Protein AF-M0LY33-F1 (afdb_monomer)

Nearest PDB structures (foldseek):
  4o9t-assembly3_F  TM=2.681E-01  e=1.768E+00  Thermus thermophilus HB27
  4o9u-assembly1_B  TM=2.940E-01  e=3.764E+00  Thermus thermophilus HB27

pLDDT: mean 84.05, std 15.35, range [37.16, 98.31]

Structure (mmCIF, N/CA/C/O backbone):
data_AF-M0LY33-F1
#
_entry.id   AF-M0LY33-F1
#
loop_
_atom_site.group_PDB
_atom_site.id
_atom_site.type_symbol
_atom_site.label_atom_id
_atom_site.label_alt_id
_atom_site.label_comp_id
_atom_site.label_asym_id
_atom_site.label_entity_id
_atom_site.label_seq_id
_atom_site.pdbx_PDB_ins_code
_atom_site.Cartn_x
_atom_site.Cartn_y
_atom_site.Cartn_z
_atom_site.occupancy
_atom_site.B_iso_or_equiv
_atom_site.auth_seq_id
_atom_site.auth_comp_id
_atom_site.auth_asym_id
_atom_site.auth_atom_id
_atom_site.pdbx_PDB_model_num
ATOM 1 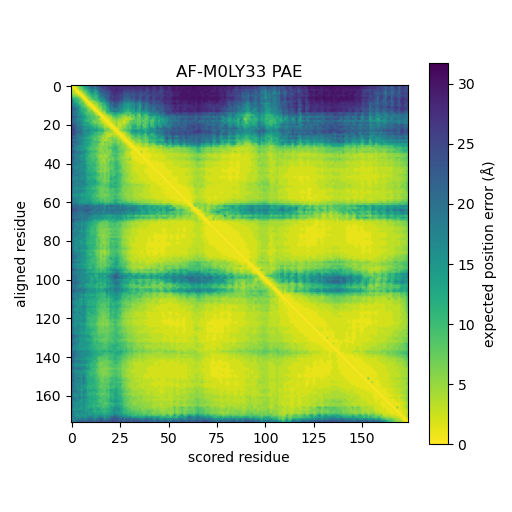N N . MET A 1 1 ? -4.724 2.287 -32.720 1.00 37.16 1 MET A N 1
ATOM 2 C CA . MET A 1 1 ? -3.989 1.208 -32.032 1.00 37.16 1 MET A CA 1
ATOM 3 C C . MET A 1 1 ? -2.759 1.848 -31.419 1.00 37.16 1 MET A C 1
ATOM 5 O O . MET A 1 1 ? -1.779 2.050 -32.121 1.00 37.16 1 MET A O 1
ATOM 9 N N . SER A 1 2 ? -2.873 2.312 -30.175 1.00 41.34 2 SER A N 1
ATOM 10 C CA . SER A 1 2 ? -1.739 2.825 -29.408 1.00 41.34 2 SER A CA 1
ATOM 11 C C . SER A 1 2 ? -0.787 1.666 -29.136 1.00 41.34 2 SER A C 1
ATOM 13 O O . SER A 1 2 ? -1.224 0.572 -28.775 1.00 41.34 2 SER A O 1
ATOM 15 N N . SER A 1 3 ? 0.505 1.877 -29.372 1.00 38.78 3 SER A N 1
ATOM 16 C CA . SER A 1 3 ? 1.531 0.916 -28.982 1.00 38.78 3 SER A CA 1
ATOM 17 C C . SER A 1 3 ? 1.376 0.612 -27.489 1.00 38.78 3 SER A C 1
ATOM 19 O O . SER A 1 3 ? 1.215 1.562 -26.716 1.00 38.78 3 SER A O 1
ATOM 21 N N . PRO A 1 4 ? 1.408 -0.663 -27.063 1.00 40.94 4 PRO A N 1
ATOM 22 C CA . PRO A 1 4 ? 1.435 -0.974 -25.643 1.00 40.94 4 PRO A CA 1
ATOM 23 C C . PRO A 1 4 ? 2.631 -0.250 -25.002 1.00 40.94 4 PRO A C 1
ATOM 25 O O . PRO A 1 4 ? 3.665 -0.090 -25.670 1.00 40.94 4 PRO A O 1
ATOM 28 N N . PRO A 1 5 ? 2.518 0.216 -23.741 1.00 42.75 5 PRO A N 1
ATOM 29 C CA . PRO A 1 5 ? 3.681 0.699 -23.006 1.00 42.75 5 PRO A CA 1
ATOM 30 C C . PRO A 1 5 ? 4.759 -0.371 -23.140 1.00 42.75 5 PRO A C 1
ATOM 32 O O . PRO A 1 5 ? 4.443 -1.550 -22.993 1.00 42.75 5 PRO A O 1
ATOM 35 N N . LYS A 1 6 ? 5.976 0.027 -23.537 1.00 42.31 6 LYS A N 1
ATOM 36 C CA . LYS A 1 6 ? 7.091 -0.883 -23.832 1.00 42.31 6 LYS A CA 1
ATOM 37 C C . LYS A 1 6 ? 7.279 -1.846 -22.657 1.00 42.31 6 LYS A C 1
ATOM 39 O O . LYS A 1 6 ? 7.987 -1.529 -21.706 1.00 42.31 6 LYS A O 1
ATOM 44 N N . ALA A 1 7 ? 6.631 -3.004 -22.730 1.00 46.81 7 ALA A N 1
ATOM 45 C CA . ALA A 1 7 ? 6.958 -4.152 -21.922 1.00 46.81 7 ALA A CA 1
ATOM 46 C C . ALA A 1 7 ? 8.382 -4.492 -22.337 1.00 46.81 7 ALA A C 1
ATOM 48 O O . ALA A 1 7 ? 8.670 -4.721 -23.513 1.00 46.81 7 ALA A O 1
ATOM 49 N N . VAL A 1 8 ? 9.292 -4.339 -21.388 1.00 48.47 8 VAL A N 1
ATOM 50 C CA . VAL A 1 8 ? 10.717 -4.523 -21.598 1.00 48.47 8 VAL A CA 1
ATOM 51 C C . VAL A 1 8 ? 10.960 -6.026 -21.726 1.00 48.47 8 VAL A C 1
ATOM 53 O O . VAL A 1 8 ? 11.342 -6.678 -20.760 1.00 48.47 8 VAL A O 1
ATOM 56 N N . ASP A 1 9 ? 10.716 -6.568 -22.922 1.00 41.78 9 ASP A N 1
ATOM 57 C CA . ASP A 1 9 ? 11.234 -7.857 -23.401 1.00 41.78 9 ASP A CA 1
ATOM 58 C C . ASP A 1 9 ? 12.745 -7.728 -23.685 1.00 41.78 9 ASP A C 1
ATOM 60 O O . ASP A 1 9 ? 13.240 -8.054 -24.764 1.00 41.78 9 ASP A O 1
ATOM 64 N N . ASP A 1 10 ? 13.492 -7.185 -22.724 1.00 44.88 10 ASP A N 1
ATOM 65 C CA . ASP A 1 10 ? 14.945 -7.149 -22.772 1.00 44.88 10 ASP A CA 1
ATOM 66 C C . ASP A 1 10 ? 15.468 -8.400 -22.048 1.00 44.88 10 ASP A C 1
ATOM 68 O O . ASP A 1 10 ? 15.111 -8.634 -20.892 1.00 44.88 10 ASP A O 1
ATOM 72 N N . PRO A 1 11 ? 16.303 -9.253 -22.661 1.00 45.47 11 PRO A N 1
ATOM 73 C CA . PRO A 1 11 ? 16.972 -10.325 -21.925 1.00 45.47 11 PRO A CA 1
ATOM 74 C C . PRO A 1 11 ? 17.733 -9.817 -20.681 1.00 45.47 11 PRO A C 1
ATOM 76 O O . PRO A 1 11 ? 17.927 -10.593 -19.744 1.00 45.47 11 PRO A O 1
ATOM 79 N N . GLU A 1 12 ? 18.100 -8.529 -20.617 1.00 46.62 12 GLU A N 1
ATOM 80 C CA . GLU A 1 12 ? 18.680 -7.904 -19.422 1.00 46.62 12 GLU A CA 1
ATOM 81 C C . GLU A 1 12 ? 17.694 -7.744 -18.249 1.00 46.62 12 GLU A C 1
ATOM 83 O O . GLU A 1 12 ? 18.112 -7.887 -17.099 1.00 46.62 12 GLU A O 1
ATOM 88 N N . THR A 1 13 ? 16.388 -7.535 -18.474 1.00 47.09 13 THR A N 1
ATOM 89 C CA . THR A 1 13 ? 15.393 -7.484 -17.375 1.00 47.09 13 THR A CA 1
ATOM 90 C C . THR A 1 13 ? 15.080 -8.862 -16.798 1.00 47.09 13 THR A C 1
ATOM 92 O O . THR A 1 13 ? 14.610 -8.961 -15.664 1.00 47.09 13 THR A O 1
ATOM 95 N N . ARG A 1 14 ? 15.396 -9.933 -17.538 1.00 53.84 14 ARG A N 1
ATOM 96 C CA . ARG A 1 14 ? 15.254 -11.333 -17.105 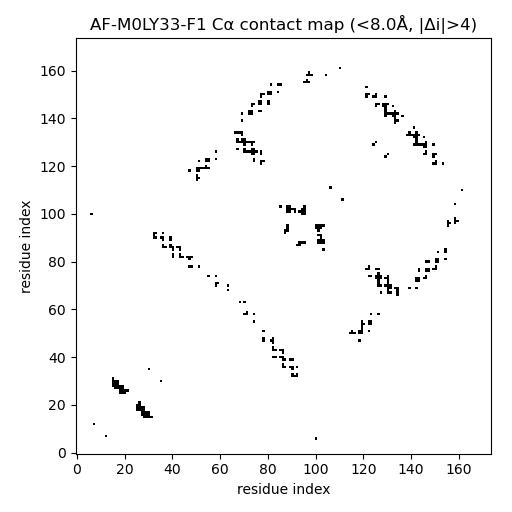1.00 53.84 14 ARG A CA 1
ATOM 97 C C . ARG A 1 14 ? 16.536 -11.908 -16.478 1.00 53.84 14 ARG A C 1
ATOM 99 O O . ARG A 1 14 ? 16.552 -13.063 -16.062 1.00 53.84 14 ARG A O 1
ATOM 106 N N . SER A 1 15 ? 17.611 -11.125 -16.397 1.00 58.88 15 SER A N 1
ATOM 107 C CA . SER A 1 15 ? 18.870 -11.553 -15.788 1.00 58.88 15 SER A CA 1
ATOM 108 C C . SER A 1 15 ? 18.733 -11.689 -14.265 1.00 58.88 15 SER A C 1
ATOM 110 O O . SER A 1 15 ? 18.489 -10.717 -13.551 1.00 58.88 15 SER A O 1
ATOM 112 N N . ASP A 1 16 ? 18.988 -12.891 -13.741 1.00 63.81 16 ASP A N 1
ATOM 113 C CA . ASP A 1 16 ? 19.086 -13.157 -12.296 1.00 63.81 16 ASP A CA 1
ATOM 114 C C . ASP A 1 16 ? 20.322 -12.502 -11.647 1.00 63.81 16 ASP A C 1
ATOM 116 O O . ASP A 1 16 ? 20.491 -12.541 -10.423 1.00 63.81 16 ASP A O 1
ATOM 120 N N . ARG A 1 17 ? 21.201 -11.877 -12.444 1.00 65.31 17 ARG A N 1
ATOM 121 C CA . ARG A 1 17 ? 22.391 -11.181 -11.952 1.00 65.31 17 ARG A CA 1
ATOM 122 C C . ARG A 1 17 ? 22.032 -9.817 -11.403 1.00 65.31 17 ARG A C 1
ATOM 124 O O . ARG A 1 17 ? 21.583 -8.937 -12.134 1.00 65.31 17 ARG A O 1
ATOM 131 N N . ARG A 1 18 ? 22.327 -9.615 -10.120 1.00 67.50 18 ARG A N 1
ATOM 132 C CA . ARG A 1 18 ? 22.225 -8.313 -9.462 1.00 67.50 18 ARG A CA 1
ATOM 133 C C . ARG A 1 18 ? 23.553 -7.905 -8.849 1.00 67.50 18 ARG A C 1
ATOM 135 O O . ARG A 1 18 ? 24.335 -8.741 -8.386 1.00 67.50 18 ARG A O 1
ATOM 142 N N . TRP A 1 19 ? 23.788 -6.597 -8.850 1.00 68.81 19 TRP A N 1
ATOM 143 C CA . TRP A 1 19 ? 24.881 -5.997 -8.101 1.00 68.81 19 TRP A CA 1
ATOM 144 C C . TRP A 1 19 ? 24.597 -6.129 -6.607 1.00 68.81 19 TRP A C 1
ATOM 146 O O . TRP A 1 19 ? 23.556 -5.700 -6.118 1.00 68.81 19 TRP A O 1
ATOM 156 N N . THR A 1 20 ? 25.537 -6.722 -5.886 1.00 70.44 20 THR A N 1
ATOM 157 C CA . THR A 1 20 ? 25.523 -6.816 -4.430 1.00 70.44 20 THR A CA 1
ATOM 158 C C . THR A 1 20 ? 26.813 -6.224 -3.883 1.00 70.44 20 THR A C 1
ATOM 160 O O . THR A 1 20 ? 27.868 -6.331 -4.508 1.00 70.44 20 THR A O 1
ATOM 163 N N . TRP A 1 21 ? 26.750 -5.590 -2.717 1.00 63.16 21 TRP A N 1
ATOM 164 C CA . TRP A 1 21 ? 27.947 -5.130 -2.018 1.00 63.16 21 TRP A CA 1
ATOM 165 C C . TRP A 1 21 ? 28.462 -6.249 -1.117 1.00 63.16 21 TRP A C 1
ATOM 167 O O . TRP A 1 21 ? 27.838 -6.586 -0.114 1.00 63.16 21 TRP A O 1
ATOM 177 N N . GLY A 1 22 ? 29.575 -6.864 -1.516 1.00 68.56 22 GLY A N 1
ATOM 178 C CA . GLY A 1 22 ? 30.297 -7.837 -0.707 1.00 68.56 22 GLY A CA 1
ATOM 179 C C . GLY A 1 22 ? 31.385 -7.171 0.132 1.00 68.56 22 GLY A C 1
ATOM 180 O O . GLY A 1 22 ? 31.744 -6.012 -0.076 1.00 68.56 22 GLY A O 1
ATOM 181 N N . LEU A 1 23 ? 31.973 -7.938 1.052 1.00 64.25 23 LEU A N 1
ATOM 182 C CA . LEU A 1 23 ? 33.069 -7.481 1.919 1.00 64.25 23 LEU A CA 1
ATOM 183 C C . LEU A 1 23 ? 34.308 -6.988 1.134 1.00 64.25 23 LEU A C 1
ATOM 185 O O . LEU A 1 23 ? 35.123 -6.247 1.670 1.00 64.25 23 LEU A O 1
ATOM 189 N N . HIS A 1 24 ? 34.437 -7.384 -0.137 1.00 69.62 24 HIS A N 1
ATOM 190 C CA . HIS A 1 24 ? 35.552 -7.046 -1.030 1.00 69.62 24 HIS A CA 1
ATOM 191 C C . HIS A 1 24 ? 35.151 -6.068 -2.145 1.00 69.62 24 HIS A C 1
ATOM 193 O O . HIS A 1 24 ? 35.830 -5.974 -3.165 1.00 69.62 24 HIS A O 1
ATOM 199 N N . GLY A 1 25 ? 34.038 -5.354 -1.966 1.00 72.12 25 GLY A N 1
ATOM 200 C CA . GLY A 1 25 ? 33.510 -4.421 -2.948 1.00 72.12 25 GLY A CA 1
ATOM 201 C C . GLY A 1 25 ? 32.304 -4.964 -3.715 1.00 72.12 25 GLY A C 1
ATOM 202 O O . GLY A 1 25 ? 31.753 -6.023 -3.389 1.00 72.12 25 GLY A O 1
ATOM 203 N N . PRO A 1 26 ? 31.845 -4.205 -4.714 1.00 73.75 26 PRO A N 1
ATOM 204 C CA . PRO A 1 26 ? 30.604 -4.500 -5.397 1.00 73.75 26 PRO A CA 1
ATOM 205 C C . PRO A 1 26 ? 30.831 -5.642 -6.418 1.00 73.75 26 PRO A C 1
ATOM 207 O O . PRO A 1 26 ? 31.791 -5.631 -7.188 1.00 73.75 26 PRO A O 1
ATOM 210 N N . GLN A 1 27 ? 29.986 -6.675 -6.373 1.00 77.38 27 GLN A N 1
ATOM 211 C CA . GLN A 1 27 ? 30.080 -7.898 -7.183 1.00 77.38 27 GLN A CA 1
ATOM 212 C C . GLN A 1 27 ? 28.738 -8.190 -7.867 1.00 77.38 27 GLN A C 1
ATOM 214 O O . GLN A 1 27 ? 27.679 -7.951 -7.289 1.00 77.38 27 GLN A O 1
ATOM 219 N N . MET A 1 28 ? 28.764 -8.738 -9.086 1.00 72.62 28 MET A N 1
ATOM 220 C CA . MET A 1 28 ? 27.568 -9.304 -9.719 1.00 72.62 28 MET A CA 1
ATOM 221 C C . MET A 1 28 ? 27.393 -10.755 -9.274 1.00 72.62 28 MET A C 1
ATOM 223 O O . MET A 1 28 ? 28.278 -11.581 -9.484 1.00 72.62 28 MET A O 1
ATOM 227 N N . THR A 1 29 ? 26.243 -11.065 -8.683 1.00 76.75 29 THR A N 1
ATOM 228 C CA . THR A 1 29 ? 25.897 -12.424 -8.237 1.00 76.75 29 THR A CA 1
ATOM 229 C C . THR A 1 29 ? 24.535 -12.816 -8.786 1.00 76.75 29 THR A C 1
ATOM 231 O O . THR A 1 29 ? 23.640 -11.973 -8.867 1.00 76.75 29 THR A O 1
ATOM 234 N N . GLU A 1 30 ? 24.381 -14.082 -9.176 1.00 77.38 30 GLU A N 1
ATOM 235 C CA . GLU A 1 30 ? 23.073 -14.645 -9.516 1.00 77.38 30 GLU A CA 1
ATOM 236 C C . GLU A 1 30 ? 22.292 -14.863 -8.221 1.00 77.38 30 GLU A C 1
ATOM 238 O O . GLU A 1 30 ? 22.727 -15.596 -7.328 1.00 77.38 30 GLU A O 1
ATOM 243 N N . LYS A 1 31 ? 21.161 -14.167 -8.088 1.00 77.62 31 LYS A N 1
ATOM 244 C CA . LYS A 1 31 ? 20.279 -14.278 -6.928 1.00 77.62 31 LYS A CA 1
ATOM 245 C C . LYS A 1 31 ? 19.079 -15.135 -7.293 1.00 77.62 31 LYS A C 1
ATOM 247 O O . LYS A 1 31 ? 18.417 -14.897 -8.297 1.00 77.62 31 LYS A O 1
ATOM 252 N N . ASN A 1 32 ? 18.760 -16.096 -6.430 1.00 81.81 32 ASN A N 1
ATOM 253 C CA . ASN A 1 32 ? 17.488 -16.804 -6.515 1.00 81.81 32 ASN A CA 1
ATOM 254 C C . ASN A 1 32 ? 16.312 -15.836 -6.255 1.00 81.81 32 ASN A C 1
ATOM 256 O O . ASN A 1 32 ? 16.499 -14.706 -5.794 1.00 81.81 32 ASN A O 1
ATOM 260 N N . ALA A 1 33 ? 15.081 -16.283 -6.516 1.00 80.00 33 ALA A N 1
ATOM 261 C CA . ALA A 1 33 ? 13.892 -15.436 -6.384 1.00 80.00 33 ALA A CA 1
ATOM 262 C C . ALA A 1 33 ? 13.752 -14.792 -4.987 1.00 80.00 33 ALA A C 1
ATOM 264 O O . ALA A 1 33 ? 13.392 -13.622 -4.880 1.00 80.00 33 ALA A O 1
ATOM 265 N N . TYR A 1 34 ? 14.121 -15.515 -3.925 1.00 84.19 34 TYR A N 1
ATOM 266 C CA . TYR A 1 34 ? 14.106 -14.994 -2.556 1.00 84.19 34 TYR A CA 1
ATOM 267 C C . TYR A 1 34 ? 15.171 -13.910 -2.312 1.00 84.19 34 TYR A C 1
ATOM 269 O O . TYR A 1 34 ? 14.896 -12.896 -1.676 1.00 84.19 34 TYR A O 1
ATOM 277 N N . GLY A 1 35 ? 16.379 -14.076 -2.857 1.00 84.12 35 GLY A N 1
ATOM 278 C CA . GLY A 1 35 ? 17.430 -13.061 -2.800 1.00 84.12 35 GLY A CA 1
ATOM 279 C C . GLY A 1 35 ? 17.035 -11.776 -3.531 1.00 84.12 35 GLY A C 1
ATOM 280 O O . GLY A 1 35 ? 17.304 -10.686 -3.031 1.00 84.12 35 GLY A O 1
ATOM 281 N N . ARG A 1 36 ? 16.340 -11.891 -4.672 1.00 84.56 36 ARG A N 1
ATOM 282 C CA . ARG A 1 36 ? 15.771 -10.728 -5.377 1.00 84.56 36 ARG A CA 1
ATOM 283 C C . ARG A 1 36 ? 14.678 -10.047 -4.564 1.00 84.56 36 ARG A C 1
ATOM 285 O O . ARG A 1 36 ? 14.666 -8.828 -4.486 1.00 84.56 36 ARG A O 1
ATOM 292 N N . PHE A 1 37 ? 13.802 -10.824 -3.930 1.00 87.69 37 PHE A N 1
ATOM 293 C CA . PHE A 1 37 ? 12.759 -10.291 -3.058 1.00 87.69 37 PHE A CA 1
ATOM 294 C C . PHE A 1 37 ? 13.336 -9.441 -1.930 1.00 87.69 37 PHE A C 1
ATOM 296 O O . PHE A 1 37 ? 12.905 -8.308 -1.758 1.00 87.69 37 PHE A O 1
ATOM 303 N N . LEU A 1 38 ? 14.343 -9.942 -1.207 1.00 89.75 38 LEU A N 1
ATOM 304 C CA . LEU A 1 38 ? 14.964 -9.187 -0.116 1.00 89.75 38 LEU A CA 1
ATOM 305 C C . LEU A 1 38 ? 15.612 -7.878 -0.589 1.00 89.75 38 LEU A C 1
ATOM 307 O O . LEU A 1 38 ? 15.473 -6.862 0.090 1.00 89.75 38 LEU A O 1
ATOM 311 N N . ASP A 1 39 ? 16.265 -7.875 -1.753 1.00 88.06 39 ASP A N 1
ATOM 312 C CA . ASP A 1 39 ? 16.786 -6.639 -2.353 1.00 88.06 39 ASP A CA 1
ATOM 313 C C . ASP A 1 39 ? 15.650 -5.669 -2.714 1.00 88.06 39 ASP A C 1
ATOM 315 O O . ASP A 1 39 ? 15.719 -4.467 -2.441 1.00 88.06 39 ASP A O 1
ATOM 319 N N . ASP A 1 40 ? 14.585 -6.197 -3.321 1.00 90.50 40 ASP A N 1
ATOM 320 C CA . ASP A 1 40 ? 13.452 -5.412 -3.798 1.00 90.50 40 ASP A CA 1
ATOM 321 C C . ASP A 1 40 ? 12.576 -4.888 -2.650 1.00 90.50 40 ASP A C 1
ATOM 323 O O . ASP A 1 40 ? 11.887 -3.890 -2.845 1.00 90.50 40 ASP A O 1
ATOM 327 N N . VAL A 1 41 ? 12.645 -5.460 -1.439 1.00 94.19 41 VAL A N 1
ATOM 328 C CA . VAL A 1 41 ? 11.967 -4.925 -0.242 1.00 94.19 41 VAL A CA 1
ATOM 329 C C . VAL A 1 41 ? 12.441 -3.512 0.079 1.00 94.19 41 VAL A C 1
ATOM 331 O O . VAL A 1 41 ? 11.616 -2.670 0.418 1.00 94.19 41 VAL A O 1
ATOM 334 N N . VAL A 1 42 ? 13.735 -3.204 -0.060 1.00 91.75 42 VAL A N 1
ATOM 335 C CA . VAL A 1 42 ? 14.253 -1.852 0.223 1.00 91.75 42 VAL A CA 1
ATOM 336 C C . VAL A 1 42 ? 13.723 -0.846 -0.800 1.00 91.75 42 VAL A C 1
ATOM 338 O O . VAL A 1 42 ? 13.276 0.246 -0.438 1.00 91.75 42 VAL A O 1
ATOM 341 N N . ALA A 1 43 ? 13.715 -1.230 -2.078 1.00 89.94 43 ALA A N 1
ATOM 342 C CA . ALA A 1 43 ? 13.160 -0.404 -3.144 1.00 89.94 43 ALA A CA 1
ATOM 343 C C . ALA A 1 43 ? 11.642 -0.210 -2.978 1.00 89.94 43 ALA A C 1
ATOM 345 O O . ALA A 1 43 ? 11.152 0.915 -3.064 1.00 89.94 43 ALA A O 1
ATOM 346 N N . ALA A 1 44 ? 10.907 -1.283 -2.674 1.00 93.19 44 ALA A N 1
ATOM 347 C CA . ALA A 1 44 ? 9.470 -1.258 -2.419 1.00 93.19 44 ALA A CA 1
ATOM 348 C C . ALA A 1 44 ? 9.122 -0.443 -1.168 1.00 93.19 44 ALA A C 1
ATOM 350 O O . ALA A 1 44 ? 8.138 0.293 -1.159 1.00 93.19 44 ALA A O 1
ATOM 351 N N . PHE A 1 45 ? 9.951 -0.518 -0.127 1.00 95.12 45 PHE A N 1
ATOM 352 C CA . PHE A 1 45 ? 9.793 0.280 1.079 1.00 95.12 45 PHE A CA 1
ATOM 353 C C . PHE A 1 45 ? 9.845 1.770 0.751 1.00 95.12 45 PHE A C 1
ATOM 355 O O . PHE A 1 45 ? 8.943 2.498 1.155 1.00 95.12 45 PHE A O 1
ATOM 362 N N . ALA A 1 46 ? 10.847 2.230 -0.003 1.00 93.38 46 ALA A N 1
ATOM 363 C CA . ALA A 1 46 ? 10.926 3.629 -0.421 1.00 93.38 46 ALA A CA 1
ATOM 364 C C . ALA A 1 46 ? 9.746 4.012 -1.330 1.00 93.38 46 ALA A C 1
ATOM 366 O O . ALA A 1 46 ? 9.132 5.063 -1.146 1.00 93.38 46 ALA A O 1
ATOM 367 N N . GLU A 1 47 ? 9.396 3.129 -2.267 1.00 93.06 47 GLU A N 1
ATOM 368 C CA . GLU A 1 47 ? 8.314 3.330 -3.227 1.00 93.06 47 GLU A CA 1
ATOM 369 C C . GLU A 1 47 ? 6.937 3.473 -2.569 1.00 93.06 47 GLU A C 1
ATOM 371 O O . GLU A 1 47 ? 6.137 4.279 -3.031 1.00 93.06 47 GLU A O 1
ATOM 376 N N . VAL A 1 48 ? 6.641 2.717 -1.512 1.00 95.50 48 VAL A N 1
ATOM 377 C CA . VAL A 1 48 ? 5.346 2.775 -0.814 1.00 95.50 48 VAL A CA 1
ATOM 378 C C . VAL A 1 48 ? 5.367 3.812 0.306 1.00 95.50 48 VAL A C 1
ATOM 380 O O . VAL A 1 48 ? 4.386 4.528 0.506 1.00 95.50 48 VAL A O 1
ATOM 383 N N . SER A 1 49 ? 6.480 3.928 1.034 1.00 96.06 49 SER A N 1
ATOM 384 C CA . SER A 1 49 ? 6.552 4.796 2.211 1.00 96.06 49 SER A CA 1
ATOM 385 C C . SER A 1 49 ? 6.578 6.265 1.831 1.00 96.06 49 SER A C 1
ATOM 387 O O . SER A 1 49 ? 5.788 7.016 2.385 1.00 96.06 49 SER A O 1
ATOM 389 N N . ILE A 1 50 ? 7.412 6.690 0.871 1.00 95.25 50 ILE A N 1
ATOM 390 C CA . ILE A 1 50 ? 7.509 8.114 0.500 1.00 95.25 50 ILE A CA 1
ATOM 391 C C . ILE A 1 50 ? 6.137 8.668 0.067 1.00 95.25 50 ILE A C 1
ATOM 393 O O . ILE A 1 50 ? 5.719 9.688 0.617 1.00 95.25 50 ILE A O 1
ATOM 397 N N . PRO A 1 51 ? 5.384 8.002 -0.832 1.00 94.56 51 PRO A N 1
ATOM 398 C CA . PRO A 1 51 ? 4.066 8.476 -1.246 1.00 94.56 51 PRO A CA 1
ATOM 399 C C . PRO A 1 51 ? 2.970 8.222 -0.197 1.00 94.56 51 PRO A C 1
ATOM 401 O O . PRO A 1 51 ? 1.951 8.906 -0.212 1.00 94.56 51 PRO A O 1
ATOM 404 N N . GLY A 1 52 ? 3.163 7.254 0.707 1.00 94.50 52 GLY A N 1
ATOM 405 C CA . GLY A 1 52 ? 2.232 6.915 1.789 1.00 94.50 52 GLY A CA 1
ATOM 406 C C . GLY A 1 52 ? 2.399 7.741 3.071 1.00 94.50 52 GLY A C 1
ATOM 407 O O . GLY A 1 52 ? 1.516 7.712 3.930 1.00 94.50 52 GLY A O 1
ATOM 408 N N . LEU A 1 53 ? 3.493 8.499 3.215 1.00 95.25 53 LEU A N 1
ATOM 409 C CA . LEU A 1 53 ? 3.775 9.333 4.392 1.00 95.25 53 LEU A CA 1
ATOM 410 C C . LEU A 1 53 ? 2.616 10.269 4.780 1.00 95.25 53 LEU A C 1
ATOM 412 O O . LEU A 1 53 ? 2.292 10.306 5.968 1.00 95.25 53 LEU A O 1
ATOM 416 N N . PRO A 1 54 ? 1.949 10.986 3.849 1.00 94.62 54 PRO A N 1
ATOM 417 C CA . PRO A 1 54 ? 0.819 11.846 4.202 1.00 94.62 54 PRO A CA 1
ATOM 418 C C . PRO A 1 54 ? -0.328 11.080 4.874 1.00 94.62 54 PRO A C 1
ATOM 420 O O . PRO A 1 54 ? -0.879 11.547 5.870 1.00 94.62 54 PRO A O 1
ATOM 423 N N . ALA A 1 55 ? -0.656 9.884 4.376 1.00 96.00 55 ALA A N 1
ATOM 424 C CA . ALA A 1 55 ? -1.685 9.028 4.961 1.00 96.00 55 ALA A CA 1
ATOM 425 C C . ALA A 1 55 ? -1.284 8.497 6.339 1.00 96.00 55 ALA A C 1
ATOM 427 O O . ALA A 1 55 ? -2.080 8.552 7.274 1.00 96.00 55 ALA A O 1
ATOM 428 N N . LEU A 1 56 ? -0.047 8.018 6.484 1.00 94.75 56 LEU A N 1
ATOM 429 C CA . LEU A 1 56 ? 0.465 7.531 7.766 1.00 94.75 56 LEU A CA 1
ATOM 430 C C . LEU A 1 56 ? 0.484 8.645 8.817 1.00 94.75 56 LEU A C 1
ATOM 432 O O . LEU A 1 56 ? 0.044 8.429 9.944 1.00 94.75 56 LEU A O 1
ATOM 436 N N . TRP A 1 57 ? 0.924 9.848 8.440 1.00 95.88 57 TRP A N 1
ATOM 437 C CA . TRP A 1 57 ? 0.890 11.026 9.304 1.00 95.88 57 TRP A CA 1
ATOM 438 C C . TRP A 1 57 ? -0.539 11.383 9.721 1.00 95.88 57 TRP A C 1
ATOM 440 O O . TRP A 1 57 ? -0.813 11.569 10.908 1.00 95.88 57 TRP A O 1
ATOM 450 N N . PHE A 1 58 ? -1.461 11.425 8.756 1.00 95.06 58 PHE A N 1
ATOM 451 C CA . PHE A 1 58 ? -2.874 11.684 9.012 1.00 95.06 58 PHE A CA 1
ATOM 452 C C . PHE A 1 58 ? -3.459 10.679 10.011 1.00 95.06 58 PHE A C 1
ATOM 454 O O . PHE A 1 58 ? -4.019 11.089 11.023 1.00 95.06 58 PHE A O 1
ATOM 461 N N . LEU A 1 59 ? -3.276 9.375 9.77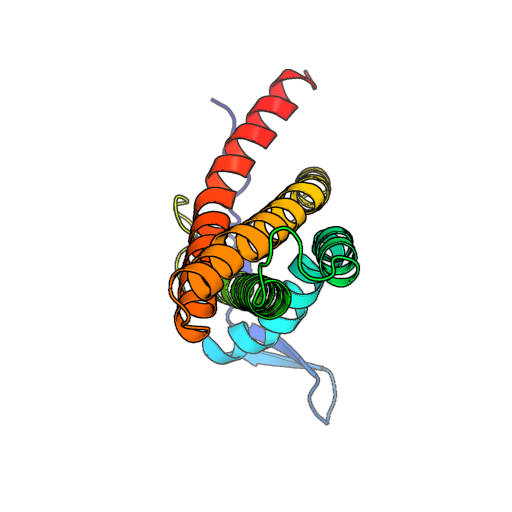9 1.00 94.12 59 LEU A N 1
ATOM 462 C CA . LEU A 1 59 ? -3.777 8.306 10.651 1.00 94.12 59 LEU A CA 1
ATOM 463 C C . LEU A 1 59 ? -3.107 8.300 12.029 1.00 94.12 59 LEU A C 1
ATOM 465 O O . LEU A 1 59 ? -3.748 7.960 13.021 1.00 94.12 59 LEU A O 1
ATOM 469 N N . MET A 1 60 ? -1.834 8.690 12.116 1.00 92.50 60 MET A N 1
ATOM 470 C CA . MET A 1 60 ? -1.129 8.818 13.390 1.00 92.50 60 MET A CA 1
ATOM 471 C C . MET A 1 60 ? -1.740 9.916 14.267 1.00 92.50 60 MET A C 1
ATOM 473 O O . MET A 1 60 ? -1.859 9.723 15.480 1.00 92.50 60 MET A O 1
ATOM 477 N N . TYR A 1 61 ? -2.119 11.043 13.653 1.00 93.25 61 TYR A N 1
ATOM 478 C CA . TYR A 1 61 ? -2.753 12.172 14.334 1.00 93.25 61 TYR A CA 1
ATOM 479 C C . TYR A 1 61 ? -4.192 11.867 14.768 1.00 93.25 61 TYR A C 1
ATOM 481 O O . TYR A 1 61 ? -4.691 12.457 15.726 1.00 93.25 61 TYR A O 1
ATOM 489 N N . GLN A 1 62 ? -4.854 10.916 14.107 1.00 87.69 62 GLN A N 1
ATOM 490 C CA . GLN A 1 62 ? -6.150 10.433 14.562 1.00 87.69 62 GLN A CA 1
ATOM 491 C C . GLN A 1 62 ? -6.008 9.698 15.907 1.00 87.69 62 GLN A C 1
ATOM 493 O O . GLN A 1 62 ? -5.127 8.856 16.105 1.00 87.69 62 GLN A O 1
ATOM 498 N N . GLY A 1 63 ? -6.893 10.040 16.847 1.00 80.44 63 GLY A N 1
ATOM 499 C CA . GLY A 1 63 ? -7.027 9.345 18.126 1.00 80.44 63 GLY A CA 1
ATOM 500 C C . GLY A 1 63 ? -7.761 8.018 17.941 1.00 80.44 63 GLY A C 1
ATOM 501 O O . GLY A 1 63 ? -7.221 7.069 17.381 1.00 80.44 63 GLY A O 1
ATOM 502 N N . GLN A 1 64 ? -9.013 7.973 18.392 1.00 79.69 64 GLN A N 1
ATOM 503 C CA . GLN A 1 64 ? -9.944 6.871 18.135 1.00 79.69 64 GLN A CA 1
ATOM 504 C C . GLN A 1 64 ? -11.166 7.412 17.394 1.00 79.69 64 GLN A C 1
ATOM 506 O O . GLN A 1 64 ? -12.230 7.606 17.991 1.00 79.69 64 GLN A O 1
ATOM 511 N N . PRO A 1 65 ? -11.016 7.751 16.103 1.00 77.06 65 PRO A N 1
ATOM 512 C CA . PRO A 1 65 ? -12.137 8.255 15.331 1.00 77.06 65 PRO A CA 1
ATOM 513 C C . PRO A 1 65 ? -13.241 7.195 15.325 1.00 77.06 65 PRO A C 1
ATOM 515 O O . PRO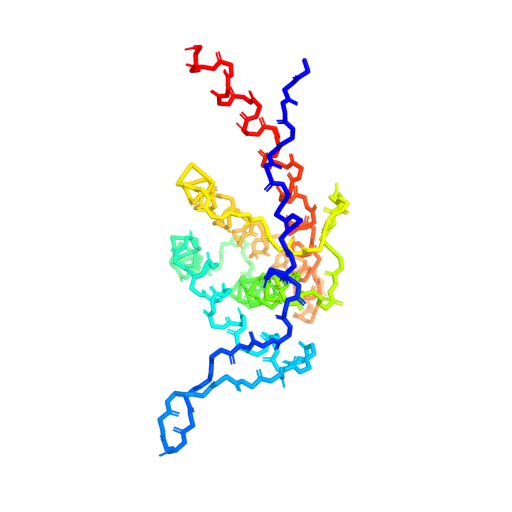 A 1 65 ? -12.978 6.020 15.077 1.00 77.06 65 PRO A O 1
ATOM 518 N N . PHE A 1 66 ? -14.470 7.609 15.637 1.00 78.38 66 PHE A N 1
ATOM 519 C CA . PHE A 1 66 ? -15.650 6.733 15.654 1.00 78.38 66 PHE A CA 1
ATOM 520 C C . PHE A 1 66 ? -15.525 5.502 16.575 1.00 78.38 66 PHE A C 1
ATOM 522 O O . PHE A 1 66 ? -16.196 4.500 16.351 1.00 78.38 66 PHE A O 1
ATOM 529 N N . GLY A 1 67 ? -14.664 5.562 17.598 1.00 79.38 67 GLY A N 1
ATOM 530 C CA . GLY A 1 67 ? -14.422 4.437 18.507 1.00 79.38 67 GLY A CA 1
ATOM 531 C C . GLY A 1 67 ? -13.553 3.321 17.922 1.00 79.38 67 GLY A C 1
ATOM 532 O O . GLY A 1 67 ? -13.434 2.275 18.547 1.00 79.38 67 GLY A O 1
ATOM 533 N N . ILE A 1 68 ? -12.928 3.524 16.755 1.00 86.69 68 ILE A N 1
ATOM 534 C CA . ILE A 1 68 ? -12.054 2.529 16.124 1.00 86.69 68 ILE A CA 1
ATOM 535 C C . ILE A 1 68 ? -10.740 2.436 16.911 1.00 86.69 68 ILE A C 1
ATOM 537 O O . ILE A 1 68 ? -9.895 3.333 16.850 1.00 86.69 68 ILE A O 1
ATOM 541 N N . THR A 1 69 ? -10.559 1.341 17.645 1.00 85.19 69 THR A N 1
ATOM 542 C CA . THR A 1 69 ? -9.390 1.088 18.502 1.00 85.19 69 THR A CA 1
ATOM 543 C C . THR A 1 69 ? -8.188 0.571 17.716 1.00 85.19 69 THR A C 1
ATOM 545 O O . THR A 1 69 ? -7.049 0.916 18.032 1.00 85.19 69 THR A O 1
ATOM 548 N N . ASP A 1 70 ? -8.436 -0.190 16.648 1.00 90.12 70 ASP A N 1
ATOM 549 C CA . ASP A 1 70 ? -7.404 -0.909 15.890 1.00 90.12 70 ASP A CA 1
ATOM 550 C C . ASP A 1 70 ? -6.912 -0.152 14.646 1.00 90.12 70 ASP A C 1
ATOM 552 O O . ASP A 1 70 ? -6.193 -0.710 13.817 1.00 90.12 70 ASP A O 1
ATOM 556 N N . LEU A 1 71 ? -7.249 1.139 14.518 1.00 94.25 71 LEU A N 1
ATOM 557 C CA . LEU A 1 71 ? -6.927 1.974 13.351 1.00 94.25 71 LEU A CA 1
ATOM 558 C C . LEU A 1 71 ? -5.433 1.925 12.994 1.00 94.25 71 LEU A C 1
ATOM 560 O O . LEU A 1 71 ? -5.061 1.734 11.838 1.00 94.25 71 LEU A O 1
ATOM 564 N N . LYS A 1 72 ? -4.565 2.097 13.996 1.00 94.06 72 LYS A N 1
ATOM 565 C CA . LYS A 1 72 ? -3.108 2.172 13.802 1.00 94.06 72 LYS A CA 1
ATOM 566 C C . LYS A 1 72 ? -2.513 0.812 13.448 1.00 94.06 72 LYS A C 1
ATOM 568 O O . LYS A 1 72 ? -1.634 0.743 12.593 1.00 94.06 72 LYS A O 1
ATOM 573 N N . LEU A 1 73 ? -3.020 -0.257 14.066 1.00 94.50 73 LEU A N 1
ATOM 574 C CA . LEU A 1 73 ? -2.613 -1.628 13.762 1.00 94.50 73 LEU A CA 1
ATOM 575 C C . LEU A 1 73 ? -2.997 -1.994 12.323 1.00 94.50 73 LEU A C 1
ATOM 577 O O . LEU A 1 73 ? -2.155 -2.471 11.567 1.00 94.50 73 LEU A O 1
ATOM 581 N N . ALA A 1 74 ? -4.237 -1.704 11.929 1.00 96.44 74 ALA A N 1
ATOM 582 C CA . ALA A 1 74 ? -4.743 -1.914 10.577 1.00 96.44 74 ALA A CA 1
ATOM 583 C C . ALA A 1 74 ? -3.964 -1.107 9.527 1.00 96.44 74 ALA A C 1
ATOM 585 O O . ALA A 1 74 ? -3.594 -1.640 8.479 1.00 96.44 74 ALA A O 1
ATOM 586 N N . ALA A 1 75 ? -3.665 0.162 9.812 1.00 96.69 75 ALA A N 1
ATOM 587 C CA . ALA A 1 75 ? -2.877 1.018 8.929 1.00 96.69 75 ALA A CA 1
ATOM 588 C C . ALA A 1 75 ? -1.451 0.484 8.737 1.00 96.69 75 ALA A C 1
ATOM 590 O O . ALA A 1 75 ? -0.974 0.386 7.606 1.00 96.69 75 ALA A O 1
ATOM 591 N N . LEU A 1 76 ? -0.793 0.088 9.833 1.00 96.75 76 LEU A N 1
ATOM 592 C CA . LEU A 1 76 ? 0.543 -0.503 9.801 1.00 96.75 76 LEU A CA 1
ATOM 593 C C . LEU A 1 76 ? 0.544 -1.816 9.010 1.00 96.75 76 LEU A C 1
ATOM 595 O O . LEU A 1 76 ? 1.390 -1.997 8.138 1.00 96.75 76 LEU A O 1
ATOM 599 N N . ALA A 1 77 ? -0.428 -2.695 9.266 1.00 97.62 77 ALA A N 1
ATOM 600 C CA . ALA A 1 77 ? -0.582 -3.958 8.550 1.00 97.62 77 ALA A CA 1
ATOM 601 C C . ALA A 1 77 ? -0.818 -3.738 7.048 1.00 97.62 77 ALA A C 1
ATOM 603 O O . ALA A 1 77 ? -0.171 -4.388 6.230 1.00 97.62 77 ALA A O 1
ATOM 604 N N . THR A 1 78 ? -1.678 -2.781 6.681 1.00 98.25 78 THR A N 1
ATOM 605 C CA . THR A 1 78 ? -1.943 -2.414 5.279 1.00 98.25 78 THR A CA 1
ATOM 606 C C . THR A 1 78 ? -0.660 -1.935 4.605 1.00 98.25 78 THR A C 1
ATOM 608 O O . THR A 1 78 ? -0.284 -2.441 3.552 1.00 98.25 78 THR A O 1
ATOM 611 N N . TRP A 1 79 ? 0.055 -0.997 5.231 1.00 98.31 79 TRP A N 1
ATOM 612 C CA . TRP A 1 79 ? 1.307 -0.465 4.699 1.00 98.31 79 TRP A CA 1
ATOM 613 C C . TRP A 1 79 ? 2.389 -1.547 4.559 1.00 98.31 79 TRP A C 1
ATOM 615 O O . TRP A 1 79 ? 3.009 -1.656 3.502 1.00 98.31 79 TRP A O 1
ATOM 625 N N . THR A 1 80 ? 2.582 -2.398 5.573 1.00 98.12 80 THR A N 1
ATOM 626 C CA . THR A 1 80 ? 3.547 -3.508 5.507 1.00 98.12 80 THR A CA 1
ATOM 627 C C . THR A 1 80 ? 3.189 -4.482 4.386 1.00 98.12 80 THR A C 1
ATOM 629 O O . THR A 1 80 ? 4.058 -4.868 3.607 1.00 98.12 80 THR A O 1
ATOM 632 N N . ALA A 1 81 ? 1.911 -4.840 4.249 1.00 97.81 81 ALA A N 1
ATOM 633 C CA . ALA A 1 81 ? 1.445 -5.713 3.177 1.00 97.81 81 ALA A CA 1
ATOM 634 C C . ALA A 1 81 ? 1.661 -5.102 1.790 1.00 97.81 81 ALA A C 1
ATOM 636 O O . ALA A 1 81 ? 2.054 -5.814 0.870 1.00 97.81 81 ALA A O 1
ATOM 637 N N . MET A 1 82 ? 1.474 -3.787 1.646 1.00 97.38 82 MET A N 1
ATOM 638 C CA . MET A 1 82 ? 1.776 -3.089 0.399 1.00 97.38 82 MET A CA 1
ATOM 639 C C . MET A 1 82 ? 3.268 -3.159 0.056 1.00 97.38 82 MET A C 1
ATOM 641 O O . MET A 1 82 ? 3.607 -3.506 -1.072 1.00 97.38 82 MET A O 1
ATOM 645 N N . VAL A 1 83 ? 4.160 -2.894 1.018 1.00 97.25 83 VAL A N 1
ATOM 646 C CA . VAL A 1 83 ? 5.619 -2.989 0.815 1.00 97.25 83 VAL A CA 1
ATOM 647 C C . VAL A 1 83 ? 6.021 -4.395 0.368 1.00 97.25 83 VAL A C 1
ATOM 649 O O . VAL A 1 83 ? 6.708 -4.555 -0.641 1.00 97.25 83 VAL A O 1
ATOM 652 N N . LEU A 1 84 ? 5.569 -5.423 1.091 1.00 96.38 84 LEU A N 1
ATOM 653 C CA . LEU A 1 84 ? 5.907 -6.811 0.775 1.00 96.38 84 LEU A CA 1
ATOM 654 C C . LEU A 1 84 ? 5.282 -7.262 -0.549 1.00 96.38 84 LEU A C 1
ATOM 656 O O . LEU A 1 84 ? 5.939 -7.952 -1.323 1.00 96.38 84 LEU A O 1
ATOM 660 N N . GLY A 1 85 ? 4.047 -6.852 -0.838 1.00 94.31 85 GLY A N 1
ATOM 661 C CA . GLY A 1 85 ? 3.367 -7.178 -2.087 1.00 94.31 85 GLY A CA 1
ATOM 662 C C . GLY A 1 85 ? 4.073 -6.573 -3.299 1.00 94.31 85 GLY A C 1
ATOM 663 O O . GLY A 1 85 ? 4.388 -7.297 -4.240 1.00 94.31 85 GLY A O 1
ATOM 664 N N . VAL A 1 86 ? 4.418 -5.281 -3.249 1.00 92.81 86 VAL A N 1
ATOM 665 C CA . VAL A 1 86 ? 5.202 -4.621 -4.309 1.00 92.81 86 VAL A CA 1
ATOM 666 C C . VAL A 1 86 ? 6.545 -5.324 -4.510 1.00 92.81 86 VAL A C 1
ATOM 668 O O . VAL A 1 86 ? 6.913 -5.620 -5.645 1.00 92.81 86 VAL A O 1
ATOM 671 N N . ALA A 1 87 ? 7.261 -5.651 -3.429 1.00 92.56 87 ALA A N 1
ATOM 672 C CA . ALA A 1 87 ? 8.525 -6.384 -3.518 1.00 92.56 87 ALA A CA 1
ATOM 673 C C . ALA A 1 87 ? 8.350 -7.777 -4.147 1.00 92.56 87 ALA A C 1
ATOM 675 O O . ALA A 1 87 ? 9.175 -8.210 -4.955 1.00 92.56 87 ALA A O 1
ATOM 676 N N . ALA A 1 88 ? 7.268 -8.482 -3.816 1.00 91.81 88 ALA A N 1
ATOM 677 C CA . ALA A 1 88 ? 6.993 -9.814 -4.340 1.00 91.81 88 ALA A CA 1
ATOM 678 C C . ALA A 1 88 ? 6.654 -9.796 -5.841 1.00 91.81 88 ALA A C 1
ATOM 680 O O . ALA A 1 88 ? 7.169 -10.627 -6.589 1.00 91.81 88 ALA A O 1
ATOM 681 N N . PHE A 1 89 ? 5.876 -8.815 -6.307 1.00 89.19 89 PHE A N 1
ATOM 682 C CA . PHE A 1 89 ? 5.618 -8.635 -7.741 1.00 89.19 89 PHE A CA 1
ATOM 683 C C . PHE A 1 89 ? 6.873 -8.189 -8.501 1.00 89.19 89 PHE A C 1
ATOM 685 O O . PHE A 1 89 ? 7.158 -8.679 -9.591 1.00 89.19 89 PHE A O 1
ATOM 692 N N . ARG A 1 90 ? 7.678 -7.297 -7.914 1.00 86.62 90 ARG A N 1
ATOM 693 C CA . ARG A 1 90 ? 8.905 -6.774 -8.537 1.00 86.62 90 ARG A CA 1
ATOM 694 C C . ARG A 1 90 ? 10.011 -7.822 -8.674 1.00 86.62 90 A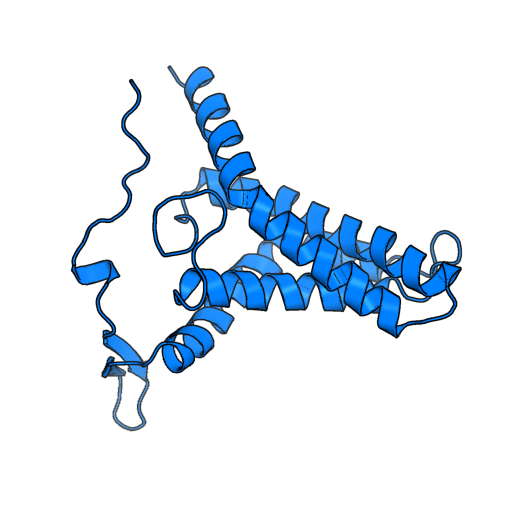RG A C 1
ATOM 696 O O . ARG A 1 90 ? 10.728 -7.823 -9.669 1.00 86.62 90 ARG A O 1
ATOM 703 N N . SER A 1 91 ? 10.115 -8.726 -7.705 1.00 84.75 91 SER A N 1
ATOM 704 C CA . SER A 1 91 ? 11.089 -9.826 -7.712 1.00 84.75 91 SER A CA 1
ATOM 705 C C . SER A 1 91 ? 10.681 -11.018 -8.586 1.00 84.75 91 SER A C 1
ATOM 707 O O . SER A 1 91 ? 11.474 -11.954 -8.746 1.00 84.75 91 SER A O 1
ATOM 709 N N . GLY A 1 92 ? 9.463 -10.996 -9.142 1.00 83.38 92 GLY A N 1
ATOM 710 C CA . GLY A 1 92 ? 8.896 -12.084 -9.937 1.00 83.38 92 GLY A CA 1
ATOM 711 C C . GLY A 1 92 ? 8.494 -13.309 -9.110 1.00 83.38 92 GLY A C 1
ATOM 712 O O . GLY A 1 92 ? 8.375 -14.396 -9.664 1.00 83.38 92 GLY A O 1
ATOM 713 N N . LEU A 1 93 ? 8.316 -13.170 -7.787 1.00 84.00 93 LEU A N 1
ATOM 714 C CA . LEU A 1 93 ? 7.783 -14.254 -6.946 1.00 84.00 93 LEU A CA 1
ATOM 715 C C . LEU A 1 93 ? 6.314 -14.547 -7.262 1.00 84.00 93 LEU A C 1
ATOM 717 O O . LEU A 1 93 ? 5.883 -15.695 -7.166 1.00 84.00 93 LEU A O 1
ATOM 721 N N . PHE A 1 94 ? 5.561 -13.514 -7.636 1.00 84.38 94 PHE A N 1
ATOM 722 C CA . PHE A 1 94 ? 4.185 -13.631 -8.095 1.00 84.38 94 PHE A CA 1
ATOM 723 C C . PHE A 1 94 ? 4.012 -12.903 -9.428 1.00 84.38 94 PHE A C 1
ATOM 725 O O . PHE A 1 94 ? 4.616 -11.842 -9.612 1.00 84.38 94 PHE A O 1
ATOM 732 N N . PRO A 1 95 ? 3.166 -13.426 -10.333 1.00 82.00 95 PRO A N 1
ATOM 733 C CA . PRO A 1 95 ? 2.798 -12.704 -11.539 1.00 82.00 95 PRO A CA 1
ATOM 734 C C . PRO A 1 95 ? 2.014 -11.444 -11.164 1.00 82.00 95 PRO A C 1
ATOM 736 O O . PRO A 1 95 ? 1.200 -11.456 -10.232 1.00 82.00 95 PRO A O 1
ATOM 739 N N . THR A 1 96 ? 2.241 -10.355 -11.893 1.00 79.25 96 THR A N 1
ATOM 740 C CA . THR A 1 96 ? 1.530 -9.100 -11.647 1.00 79.25 96 THR A CA 1
ATOM 741 C C . THR A 1 96 ? 0.062 -9.257 -12.069 1.00 79.25 96 THR A C 1
ATOM 743 O O . THR A 1 96 ? -0.216 -9.648 -13.205 1.00 79.25 96 THR A O 1
ATOM 746 N N . PRO A 1 97 ? -0.913 -8.975 -11.187 1.00 77.94 97 PRO A N 1
ATOM 747 C CA . PRO A 1 97 ? -2.317 -9.213 -11.492 1.00 77.94 97 PRO A CA 1
ATOM 748 C C . PRO A 1 97 ? -2.800 -8.374 -12.676 1.00 77.94 97 PRO A C 1
ATOM 750 O O . PRO A 1 97 ? -2.588 -7.166 -12.737 1.00 77.94 97 PRO A O 1
ATOM 753 N N . GLY A 1 98 ? -3.509 -9.013 -13.605 1.00 68.56 98 GLY A N 1
ATOM 754 C CA . GLY A 1 98 ? -4.225 -8.316 -14.673 1.00 68.56 98 GLY A CA 1
ATOM 755 C C . GLY A 1 98 ? -3.368 -7.819 -15.838 1.00 68.56 98 GLY A C 1
ATOM 756 O O . GLY A 1 98 ? -3.963 -7.293 -16.781 1.00 68.56 98 GLY A O 1
ATOM 757 N N . VAL A 1 99 ? -2.048 -8.037 -15.802 1.00 64.94 99 VAL A N 1
ATOM 758 C CA . VAL A 1 99 ? -1.097 -7.773 -16.892 1.00 64.94 99 VAL A CA 1
ATOM 759 C C . VAL A 1 99 ? -0.346 -9.058 -17.263 1.00 64.94 99 VAL A C 1
ATOM 761 O O . VAL A 1 99 ? -0.092 -9.909 -16.419 1.00 64.94 99 VAL A O 1
ATOM 764 N N . GLY A 1 100 ? -0.033 -9.236 -18.549 1.00 61.62 100 GLY A N 1
ATOM 765 C CA . GLY A 1 100 ? 0.568 -10.469 -19.083 1.00 61.62 100 GLY A CA 1
ATOM 766 C C . GLY A 1 100 ? 2.094 -10.562 -18.969 1.00 61.62 100 GLY A C 1
ATOM 767 O O . GLY A 1 100 ? 2.682 -11.382 -19.668 1.00 61.62 100 GLY A O 1
ATOM 768 N N . TYR A 1 101 ? 2.733 -9.708 -18.167 1.00 65.69 101 TYR A N 1
ATOM 769 C CA . TYR A 1 101 ? 4.188 -9.653 -18.014 1.00 65.69 101 TYR A CA 1
ATOM 770 C C . TYR A 1 101 ? 4.604 -9.754 -16.544 1.00 65.69 101 TYR A C 1
ATOM 772 O O . TYR A 1 101 ? 3.877 -9.333 -15.642 1.00 65.69 101 TYR A O 1
ATOM 780 N N . ASP A 1 102 ? 5.801 -10.297 -16.324 1.00 64.44 102 ASP A N 1
ATOM 781 C CA . ASP A 1 102 ? 6.408 -10.415 -15.002 1.00 64.44 102 ASP A CA 1
ATOM 782 C C . ASP A 1 102 ? 7.089 -9.094 -14.619 1.00 64.44 102 ASP A C 1
ATOM 784 O O . ASP A 1 102 ? 7.860 -8.529 -15.397 1.00 64.44 102 ASP A O 1
ATOM 788 N N . GLY A 1 103 ? 6.814 -8.601 -13.410 1.00 68.31 103 GLY A N 1
ATOM 789 C CA . GLY A 1 103 ? 7.418 -7.383 -12.869 1.00 68.31 103 GLY A CA 1
ATOM 790 C C . GLY A 1 103 ? 6.407 -6.291 -12.524 1.00 68.31 103 GLY A C 1
ATOM 791 O O . GLY A 1 103 ? 5.290 -6.232 -13.041 1.00 68.31 103 GLY A O 1
ATOM 792 N N . TRP A 1 104 ? 6.804 -5.412 -11.605 1.00 81.44 104 TRP A N 1
ATOM 793 C CA . TRP A 1 104 ? 5.984 -4.281 -11.172 1.00 81.44 104 TRP A CA 1
ATOM 794 C C . TRP A 1 104 ? 6.079 -3.109 -12.162 1.00 81.44 104 TRP A C 1
ATOM 796 O O . TRP A 1 104 ? 7.090 -2.950 -12.846 1.00 81.44 104 TRP A O 1
ATOM 806 N N . LEU A 1 105 ? 5.033 -2.280 -12.232 1.00 78.88 105 LEU A N 1
ATOM 807 C CA . LEU A 1 105 ? 4.908 -1.201 -13.223 1.00 78.88 105 LEU A CA 1
ATOM 808 C C . LEU A 1 105 ? 6.115 -0.254 -13.223 1.00 78.88 105 LEU A C 1
ATOM 810 O O . LEU A 1 105 ? 6.611 0.153 -12.164 1.00 78.88 105 LEU A O 1
ATOM 814 N N . ALA A 1 106 ? 6.533 0.139 -14.428 1.00 74.00 106 ALA A N 1
ATOM 815 C CA . ALA A 1 106 ? 7.636 1.065 -14.640 1.00 74.00 106 ALA A CA 1
ATOM 816 C C . ALA A 1 106 ? 7.402 2.407 -13.922 1.00 74.00 106 ALA A C 1
ATOM 818 O O . ALA A 1 106 ? 6.285 2.917 -13.841 1.00 74.00 106 ALA A O 1
ATOM 819 N N . ALA A 1 107 ? 8.478 3.000 -13.408 1.00 70.25 107 ALA A N 1
ATOM 820 C CA . ALA A 1 107 ? 8.439 4.290 -12.728 1.00 70.25 107 ALA A CA 1
ATOM 821 C C . ALA A 1 107 ? 8.544 5.445 -13.741 1.00 70.25 107 ALA A C 1
ATOM 823 O O . ALA A 1 107 ? 9.582 6.096 -13.846 1.00 70.25 107 ALA A O 1
ATOM 824 N N . THR A 1 108 ? 7.486 5.696 -14.515 1.00 80.12 108 THR A N 1
ATOM 825 C CA . THR A 1 108 ? 7.384 6.936 -15.303 1.00 80.12 108 THR A CA 1
ATOM 826 C C . THR A 1 108 ? 7.061 8.115 -14.367 1.00 80.12 108 THR A C 1
ATOM 828 O O . THR A 1 108 ? 6.394 7.922 -13.345 1.00 80.12 108 THR A O 1
ATOM 831 N N . PRO A 1 109 ? 7.511 9.351 -14.665 1.00 82.94 109 PRO A N 1
ATOM 832 C CA . PRO A 1 109 ? 7.272 10.503 -13.787 1.00 82.94 109 PRO A CA 1
ATOM 833 C C . PRO A 1 109 ? 5.788 10.756 -13.479 1.00 82.94 109 PRO A C 1
ATOM 835 O O . PRO A 1 109 ? 5.439 11.082 -12.346 1.00 82.94 109 PRO A O 1
ATOM 838 N N . SER A 1 110 ? 4.903 10.555 -14.460 1.00 84.69 110 SER A N 1
ATOM 839 C CA . SER A 1 110 ? 3.449 10.667 -14.289 1.00 84.69 110 SER A CA 1
ATOM 840 C C . SER A 1 110 ? 2.892 9.604 -13.337 1.00 84.69 110 SER A C 1
ATOM 842 O O . SER A 1 110 ? 2.113 9.932 -12.442 1.00 84.69 110 SER A O 1
ATOM 844 N N . LEU A 1 111 ? 3.326 8.346 -13.470 1.00 84.81 111 LEU A N 1
ATOM 845 C CA . LEU A 1 111 ? 2.913 7.264 -12.572 1.00 84.81 111 LEU A CA 1
ATOM 846 C C . LEU A 1 111 ? 3.446 7.458 -11.152 1.00 84.81 111 LEU A C 1
ATOM 848 O O . LEU A 1 111 ? 2.746 7.138 -10.193 1.00 84.81 111 LEU A O 1
ATOM 852 N N . LEU A 1 112 ? 4.648 8.016 -10.988 1.00 86.38 112 LEU A N 1
ATOM 853 C CA . LEU A 1 112 ? 5.172 8.364 -9.665 1.00 86.38 112 LEU A CA 1
ATOM 854 C C . LEU A 1 112 ? 4.281 9.391 -8.957 1.00 86.38 112 LEU A C 1
ATOM 856 O O . LEU A 1 112 ? 3.979 9.219 -7.777 1.00 86.38 112 LEU A O 1
ATOM 860 N N . LEU A 1 113 ? 3.810 10.413 -9.677 1.00 89.38 113 LEU A N 1
ATOM 861 C CA . LEU A 1 113 ? 2.862 11.384 -9.126 1.00 89.38 113 LEU A CA 1
ATOM 862 C C . LEU A 1 113 ? 1.522 10.733 -8.776 1.00 89.38 113 LEU A C 1
ATOM 864 O O . LEU A 1 113 ? 0.962 11.031 -7.725 1.00 89.38 113 LEU A O 1
ATOM 868 N N . PHE A 1 114 ? 1.038 9.807 -9.606 1.00 91.44 114 PHE A N 1
ATOM 869 C CA . PHE A 1 114 ? -0.206 9.077 -9.357 1.00 91.44 114 PHE A 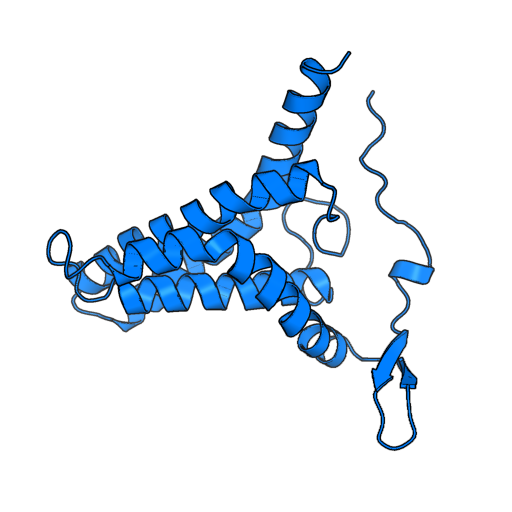CA 1
ATOM 870 C C . PHE A 1 114 ? -0.124 8.116 -8.155 1.00 91.44 114 PHE A C 1
ATOM 872 O O . PHE A 1 114 ? -1.106 7.923 -7.434 1.00 91.44 114 PHE A O 1
ATOM 879 N N . ARG A 1 115 ? 1.055 7.545 -7.877 1.00 92.38 115 ARG A N 1
ATOM 880 C CA . ARG A 1 115 ? 1.275 6.661 -6.718 1.00 92.38 115 ARG A CA 1
ATOM 881 C C . ARG A 1 115 ? 1.030 7.359 -5.382 1.00 92.38 115 ARG A C 1
ATOM 883 O O . ARG A 1 115 ? 0.590 6.697 -4.448 1.00 92.38 115 ARG A O 1
ATOM 890 N N . VAL A 1 116 ? 1.253 8.672 -5.289 1.00 94.25 116 VAL A N 1
ATOM 891 C CA . VAL A 1 116 ? 1.020 9.453 -4.058 1.00 94.25 116 VAL A CA 1
ATOM 892 C C . VAL A 1 116 ? -0.431 9.368 -3.586 1.00 94.25 116 VAL A C 1
ATOM 894 O O . VAL A 1 116 ? -0.658 8.804 -2.511 1.00 94.25 116 VAL A O 1
ATOM 897 N N . PRO A 1 117 ? -1.431 9.853 -4.347 1.00 95.69 117 PRO A N 1
ATOM 898 C CA . PRO A 1 117 ? -2.818 9.740 -3.929 1.00 95.69 117 PRO A CA 1
ATOM 899 C C . PRO A 1 117 ? -3.268 8.281 -3.844 1.00 95.69 117 PRO A C 1
ATOM 901 O O . PRO A 1 117 ? -3.999 7.945 -2.919 1.00 95.69 117 PRO A O 1
ATOM 904 N N . TYR A 1 118 ? -2.812 7.397 -4.738 1.00 95.62 118 TYR A N 1
ATOM 905 C CA . TYR A 1 118 ? -3.266 6.005 -4.754 1.00 95.62 118 TYR A CA 1
ATOM 906 C C . TYR A 1 118 ? -2.822 5.209 -3.516 1.00 95.62 118 TYR A C 1
ATOM 908 O O . TYR A 1 118 ? -3.647 4.586 -2.840 1.00 95.62 118 TYR A O 1
ATOM 916 N N . TYR A 1 119 ? -1.528 5.243 -3.176 1.00 95.94 119 TYR A N 1
ATOM 917 C CA . TYR A 1 119 ? -1.013 4.545 -1.996 1.00 95.94 119 TYR A CA 1
ATOM 918 C C . TYR A 1 119 ? -1.527 5.182 -0.709 1.00 95.94 119 TYR A C 1
ATOM 920 O O . TYR A 1 119 ? -1.949 4.461 0.193 1.00 95.94 119 TYR A O 1
ATOM 928 N N . SER A 1 120 ? -1.584 6.517 -0.648 1.00 97.19 120 SER A N 1
ATOM 929 C CA . SER A 1 120 ? -2.179 7.214 0.494 1.00 97.19 120 SER A CA 1
ATOM 930 C C . SER A 1 120 ? -3.637 6.801 0.714 1.00 97.19 120 SER A C 1
ATOM 932 O O . SER A 1 120 ? -4.008 6.441 1.830 1.00 97.19 120 SER A O 1
ATOM 934 N N . LEU A 1 121 ? -4.454 6.785 -0.344 1.00 97.38 121 LEU A N 1
ATOM 935 C CA . LEU A 1 121 ? -5.853 6.365 -0.268 1.00 97.38 121 LEU A CA 1
ATOM 936 C C . LEU A 1 121 ? -5.970 4.911 0.197 1.00 97.38 121 LEU A C 1
ATOM 938 O O . LEU A 1 121 ? -6.746 4.630 1.103 1.00 97.38 121 LEU A O 1
ATOM 942 N N . THR A 1 122 ? -5.176 4.002 -0.372 1.00 97.75 122 THR A N 1
ATOM 943 C CA . THR A 1 122 ? -5.202 2.577 -0.006 1.00 97.75 122 THR A CA 1
ATOM 944 C C . THR A 1 122 ? -4.870 2.373 1.475 1.00 97.75 122 THR A C 1
ATOM 946 O O . THR A 1 122 ? -5.569 1.630 2.159 1.00 97.75 122 THR A O 1
ATOM 949 N N . ILE A 1 123 ? -3.863 3.080 2.001 1.00 97.75 123 ILE A N 1
ATOM 950 C CA . ILE A 1 123 ? -3.480 3.023 3.421 1.00 97.75 123 ILE A CA 1
ATOM 951 C C . ILE A 1 123 ? -4.581 3.605 4.317 1.00 97.75 123 ILE A C 1
ATOM 953 O O . ILE A 1 123 ? -4.904 3.003 5.338 1.00 97.75 123 ILE A O 1
ATOM 957 N N . VAL A 1 124 ? -5.186 4.741 3.948 1.00 97.50 124 VAL A N 1
ATOM 958 C CA . VAL A 1 124 ? -6.312 5.328 4.702 1.00 97.50 124 VAL A CA 1
ATOM 959 C C . VAL A 1 124 ? -7.501 4.376 4.728 1.00 97.50 124 VAL A C 1
ATOM 961 O O . VAL A 1 124 ? -8.030 4.085 5.799 1.00 97.50 124 VAL A O 1
ATOM 964 N N . VAL A 1 125 ? -7.897 3.859 3.567 1.00 97.44 125 VAL A N 1
ATOM 965 C CA . VAL A 1 125 ? -9.002 2.908 3.432 1.00 97.44 125 VAL A CA 1
ATOM 966 C C . VAL A 1 125 ? -8.717 1.644 4.240 1.00 97.44 125 VAL A C 1
ATOM 968 O O . VAL A 1 125 ? -9.586 1.206 4.986 1.00 97.44 125 VAL A O 1
ATOM 971 N N . GLY A 1 126 ? -7.503 1.097 4.166 1.00 96.81 126 GLY A N 1
ATOM 972 C CA . GLY A 1 126 ? -7.094 -0.061 4.960 1.00 96.81 126 GLY A CA 1
ATOM 973 C C . GLY A 1 126 ? -7.131 0.217 6.458 1.00 96.81 126 GLY A C 1
ATOM 974 O O . GLY A 1 126 ? -7.717 -0.560 7.202 1.00 96.81 126 GLY A O 1
ATOM 975 N N . GLY A 1 127 ? -6.613 1.363 6.902 1.00 96.12 127 GLY A N 1
ATOM 976 C CA . GLY A 1 127 ? -6.689 1.790 8.297 1.00 96.12 127 GLY A CA 1
ATOM 977 C C . GLY A 1 127 ? -8.126 1.833 8.815 1.00 96.12 127 GLY A C 1
ATOM 978 O O . GLY A 1 127 ? -8.440 1.172 9.803 1.00 96.12 127 GLY A O 1
ATOM 979 N N . PHE A 1 128 ? -9.014 2.571 8.141 1.00 96.81 128 PHE A N 1
ATOM 980 C CA . PHE A 1 128 ? -10.400 2.740 8.587 1.00 96.81 128 PHE A CA 1
ATOM 981 C C . PHE A 1 128 ? -11.248 1.482 8.418 1.00 96.81 128 PHE A C 1
ATOM 983 O O . PHE A 1 128 ? -11.894 1.071 9.377 1.00 96.81 128 PHE A O 1
ATOM 990 N N . LEU A 1 129 ? -11.268 0.870 7.229 1.00 95.75 129 LEU A N 1
ATOM 991 C CA . LEU A 1 129 ? -12.115 -0.297 6.976 1.00 95.75 129 LEU A CA 1
ATOM 992 C C . LEU A 1 129 ? -11.656 -1.492 7.802 1.00 95.75 129 LEU A C 1
ATOM 994 O O . LEU A 1 129 ? -12.472 -2.112 8.478 1.00 95.75 129 LEU A O 1
ATOM 998 N N . ALA A 1 130 ? -10.361 -1.805 7.788 1.00 95.44 130 ALA A N 1
ATOM 999 C CA . ALA A 1 130 ? -9.874 -2.962 8.518 1.00 95.44 130 ALA A CA 1
ATOM 1000 C C . ALA A 1 130 ? -9.852 -2.714 10.033 1.00 95.44 130 ALA A C 1
ATOM 1002 O O . ALA A 1 130 ? -10.198 -3.610 10.800 1.00 95.44 130 ALA A O 1
ATOM 1003 N N . GLY A 1 131 ? -9.556 -1.485 10.469 1.00 94.44 131 GLY A N 1
ATOM 1004 C CA . GLY A 1 131 ? -9.700 -1.091 11.870 1.00 94.44 131 GLY A CA 1
ATOM 1005 C C . GLY A 1 131 ? -11.143 -1.236 12.357 1.00 94.44 131 GLY A C 1
ATOM 1006 O O . GLY A 1 131 ? -11.372 -1.821 13.411 1.00 94.44 131 GLY A O 1
ATOM 1007 N N . ALA A 1 132 ? -12.125 -0.783 11.569 1.00 94.69 132 ALA A N 1
ATOM 1008 C CA . ALA A 1 132 ? -13.540 -0.935 11.903 1.00 94.69 132 ALA A CA 1
ATOM 1009 C C . ALA A 1 132 ? -13.957 -2.409 12.003 1.00 94.69 132 ALA A C 1
ATOM 1011 O O . ALA A 1 132 ? -14.693 -2.761 12.919 1.00 94.69 132 ALA A O 1
ATOM 1012 N N . VAL A 1 133 ? -13.463 -3.281 11.116 1.00 95.38 133 VAL A N 1
ATOM 1013 C CA . VAL A 1 133 ? -13.712 -4.732 11.200 1.00 95.38 133 VAL A CA 1
ATOM 1014 C C . VAL A 1 133 ? -13.193 -5.309 12.519 1.00 95.38 133 VAL A C 1
ATOM 1016 O O . VAL A 1 133 ? -13.925 -6.044 13.180 1.00 95.38 133 VAL A O 1
ATOM 1019 N N . GLY A 1 134 ? -11.969 -4.955 12.925 1.00 93.25 134 GLY A N 1
ATOM 1020 C CA . GLY A 1 134 ? -11.399 -5.388 14.205 1.00 93.25 134 GLY A CA 1
ATOM 1021 C C . GLY A 1 134 ? -12.223 -4.943 15.403 1.00 93.25 134 GLY A C 1
ATOM 1022 O O . GLY A 1 134 ? -12.570 -5.763 16.248 1.00 93.25 134 GLY A O 1
ATOM 1023 N N . THR A 1 135 ? -12.604 -3.665 15.422 1.00 93.00 135 THR A N 1
ATOM 1024 C CA . THR A 1 135 ? -13.381 -3.067 16.511 1.00 93.00 135 THR A CA 1
ATOM 1025 C C . THR A 1 135 ? -14.807 -3.619 16.592 1.00 93.00 135 THR A C 1
ATOM 1027 O O . THR A 1 135 ? -15.281 -3.912 17.684 1.00 93.00 135 THR A O 1
ATOM 1030 N N . VAL A 1 136 ? -15.507 -3.794 15.465 1.00 94.81 136 VAL A N 1
ATOM 1031 C CA . VAL A 1 136 ? -16.894 -4.307 15.451 1.00 94.81 136 VAL A CA 1
ATOM 1032 C C . VAL A 1 136 ? -16.962 -5.764 15.904 1.00 94.81 136 VAL A C 1
ATOM 1034 O O . VAL A 1 136 ? -17.932 -6.165 16.543 1.00 94.81 136 VAL A O 1
ATOM 1037 N N . LEU A 1 137 ? -15.947 -6.559 15.563 1.00 94.88 137 LEU A N 1
ATOM 1038 C CA . LEU A 1 137 ? -15.895 -7.983 15.890 1.00 94.88 137 LEU A CA 1
ATOM 1039 C C . LEU A 1 137 ? -15.132 -8.275 17.187 1.00 94.88 137 LEU A C 1
ATOM 1041 O O . LEU A 1 137 ? -15.035 -9.440 17.562 1.00 94.88 137 LEU A O 1
ATOM 1045 N N . ASP A 1 138 ? -14.598 -7.241 17.845 1.00 92.69 138 ASP A N 1
ATOM 1046 C CA . ASP A 1 138 ? -13.744 -7.325 19.037 1.00 92.69 138 ASP A CA 1
ATOM 1047 C C . ASP A 1 138 ? -12.581 -8.326 18.868 1.00 92.69 138 ASP A C 1
ATOM 1049 O O . ASP A 1 138 ? -12.234 -9.112 19.750 1.00 92.69 138 ASP A O 1
ATOM 1053 N N . GLN A 1 139 ? -11.998 -8.349 17.665 1.00 93.44 139 GLN A N 1
ATOM 1054 C CA . GLN A 1 139 ? -10.928 -9.271 17.288 1.00 93.44 139 GLN A CA 1
ATOM 1055 C C . GLN A 1 139 ? -9.837 -8.541 16.497 1.00 93.44 139 GLN A C 1
ATOM 1057 O O . GLN A 1 139 ? -9.918 -8.440 15.268 1.00 93.44 139 GLN A O 1
ATOM 1062 N N . PRO A 1 140 ? -8.743 -8.120 17.158 1.00 91.12 140 PRO A N 1
ATOM 1063 C CA . PRO A 1 140 ? -7.641 -7.410 16.502 1.00 91.12 140 PRO A CA 1
ATOM 1064 C C . PRO A 1 140 ? -6.992 -8.203 15.357 1.00 91.12 140 PRO A C 1
ATOM 1066 O O . PRO A 1 140 ? -6.522 -7.632 14.374 1.00 91.12 140 PRO A O 1
ATOM 1069 N N . ALA A 1 141 ? -7.002 -9.538 15.437 1.00 94.19 141 ALA A N 1
ATOM 1070 C CA . ALA A 1 141 ? -6.503 -10.400 14.367 1.00 94.19 141 ALA A CA 1
ATOM 1071 C C . ALA A 1 141 ? -7.295 -10.227 13.057 1.00 94.19 141 ALA A C 1
ATOM 1073 O O . ALA A 1 141 ? -6.707 -10.255 11.974 1.00 94.19 141 ALA A O 1
ATOM 1074 N N . LEU A 1 142 ? -8.609 -9.989 13.138 1.00 95.31 142 LEU A N 1
ATOM 1075 C CA . LEU A 1 142 ? -9.441 -9.748 11.959 1.00 95.31 142 LEU A CA 1
ATOM 1076 C C . LEU A 1 142 ? -9.153 -8.388 11.320 1.00 95.31 142 LEU A C 1
ATOM 1078 O O . LEU A 1 142 ? -9.246 -8.279 10.098 1.00 95.31 142 LEU A O 1
ATOM 1082 N N . ALA A 1 143 ? -8.716 -7.390 12.098 1.00 94.69 143 ALA A N 1
ATOM 1083 C CA . ALA A 1 143 ? -8.222 -6.131 11.541 1.00 94.69 143 ALA A CA 1
ATOM 1084 C C . ALA A 1 143 ? -6.997 -6.358 10.650 1.00 94.69 143 ALA A C 1
ATOM 1086 O O . ALA A 1 143 ? -6.896 -5.792 9.566 1.00 94.69 143 ALA A O 1
ATOM 1087 N N . VAL A 1 144 ? -6.076 -7.229 11.068 1.00 96.94 144 VAL A N 1
ATOM 1088 C CA . VAL A 1 144 ? -4.902 -7.572 10.254 1.00 96.94 144 VAL A CA 1
ATOM 1089 C C . VAL A 1 144 ? -5.333 -8.291 8.980 1.00 96.94 144 VAL A C 1
ATOM 1091 O O . VAL A 1 144 ? -4.925 -7.889 7.896 1.00 96.94 144 VAL A O 1
ATOM 1094 N N . VAL A 1 145 ? -6.200 -9.303 9.075 1.00 97.31 145 VAL A N 1
ATOM 1095 C CA . VAL A 1 145 ? -6.688 -10.037 7.893 1.00 97.31 145 VAL A CA 1
ATOM 1096 C C . VAL A 1 145 ? -7.388 -9.098 6.907 1.00 97.31 145 VAL A C 1
ATOM 1098 O O . VAL A 1 145 ? -7.078 -9.119 5.717 1.00 97.31 145 VAL A O 1
ATOM 1101 N N . ALA A 1 146 ? -8.280 -8.230 7.383 1.00 96.88 146 ALA A N 1
ATOM 1102 C CA . ALA A 1 146 ? -8.952 -7.251 6.537 1.00 96.88 146 ALA A CA 1
ATOM 1103 C C . ALA A 1 146 ? -7.962 -6.251 5.912 1.00 96.88 146 ALA A C 1
ATOM 1105 O O . ALA A 1 146 ? -8.098 -5.915 4.737 1.00 96.88 146 ALA A O 1
ATOM 1106 N N . ALA A 1 147 ? -6.923 -5.835 6.642 1.00 97.50 147 ALA A N 1
ATOM 1107 C CA . ALA A 1 147 ? -5.873 -4.962 6.123 1.00 97.50 147 ALA A CA 1
ATOM 1108 C C . ALA A 1 147 ? -5.081 -5.636 4.991 1.00 97.50 147 ALA A C 1
ATOM 1110 O O . ALA A 1 147 ? -4.818 -5.006 3.967 1.00 97.50 147 ALA A O 1
ATOM 1111 N N . LEU A 1 148 ? -4.762 -6.929 5.133 1.00 97.44 148 LEU A N 1
ATOM 1112 C CA . LEU A 1 148 ? -4.126 -7.719 4.073 1.00 97.44 148 LEU A CA 1
ATOM 1113 C C . LEU A 1 148 ? -5.013 -7.806 2.826 1.00 97.44 148 LEU A C 1
ATOM 1115 O O . LEU A 1 148 ? -4.509 -7.678 1.712 1.00 97.44 148 LEU A O 1
ATOM 1119 N N . LEU A 1 149 ? -6.325 -7.991 3.000 1.00 97.69 149 LEU A N 1
ATOM 1120 C CA . LEU A 1 149 ? -7.277 -8.035 1.887 1.00 97.69 149 LEU A CA 1
ATOM 1121 C C . LEU A 1 149 ? -7.386 -6.685 1.172 1.00 97.69 149 LEU A C 1
ATOM 1123 O O . LEU A 1 149 ? -7.383 -6.652 -0.056 1.00 97.69 149 LEU A O 1
ATOM 1127 N N . VAL A 1 150 ? -7.436 -5.574 1.915 1.00 97.94 150 VAL A N 1
ATOM 1128 C CA . VAL A 1 150 ? -7.465 -4.227 1.325 1.00 97.94 150 VAL A CA 1
ATOM 1129 C C . VAL A 1 150 ? -6.161 -3.928 0.588 1.00 97.94 150 VAL A C 1
ATOM 1131 O O . VAL A 1 150 ? -6.204 -3.478 -0.555 1.00 97.94 150 VAL A O 1
ATOM 1134 N N . ALA A 1 151 ? -5.006 -4.221 1.192 1.00 97.31 151 ALA A N 1
ATOM 1135 C CA . ALA A 1 151 ? -3.707 -4.042 0.548 1.00 97.31 151 ALA A CA 1
ATOM 1136 C C . ALA A 1 151 ? -3.574 -4.907 -0.713 1.00 97.31 151 ALA A C 1
ATOM 1138 O O . ALA A 1 151 ? -3.185 -4.406 -1.766 1.00 97.31 151 ALA A O 1
ATOM 1139 N N . GLY A 1 152 ? -3.942 -6.188 -0.628 1.00 95.69 152 GLY A N 1
ATOM 1140 C CA . GLY A 1 152 ? -3.915 -7.116 -1.756 1.00 95.69 152 GLY A CA 1
ATOM 1141 C C . GLY A 1 152 ? -4.854 -6.688 -2.883 1.00 95.69 152 GLY A C 1
ATOM 1142 O O . GLY A 1 152 ? -4.447 -6.665 -4.041 1.00 95.69 152 GLY A O 1
ATOM 1143 N N . GLY A 1 153 ? -6.080 -6.278 -2.550 1.00 95.38 153 GLY A N 1
ATOM 1144 C CA . GLY A 1 153 ? -7.050 -5.753 -3.510 1.00 95.38 153 GLY A CA 1
ATOM 1145 C C . GLY A 1 153 ? -6.583 -4.457 -4.172 1.00 95.38 153 GLY A C 1
ATOM 1146 O O . GLY A 1 153 ? -6.684 -4.326 -5.389 1.00 95.38 153 GLY A O 1
ATOM 1147 N N . GLY A 1 154 ? -6.009 -3.531 -3.399 1.00 94.69 154 GLY A N 1
ATOM 1148 C CA . GLY A 1 154 ? -5.406 -2.304 -3.920 1.00 94.69 154 GLY A CA 1
ATOM 1149 C C . GLY A 1 154 ? -4.250 -2.601 -4.874 1.00 94.69 154 GLY A C 1
ATOM 1150 O O . GLY A 1 154 ? -4.241 -2.138 -6.008 1.00 94.69 154 GLY A O 1
ATOM 1151 N N . LEU A 1 155 ? -3.305 -3.455 -4.481 1.00 93.88 155 LEU A N 1
ATOM 1152 C CA . LEU A 1 155 ? -2.198 -3.829 -5.363 1.00 93.88 155 LEU A CA 1
ATOM 1153 C C . LEU A 1 155 ? -2.665 -4.553 -6.632 1.00 93.88 155 LEU A C 1
ATOM 1155 O O . LEU A 1 155 ? -2.125 -4.296 -7.703 1.00 93.88 155 LEU A O 1
ATOM 1159 N N . ALA A 1 156 ? -3.678 -5.416 -6.537 1.00 92.62 156 ALA A N 1
ATOM 1160 C CA . ALA A 1 156 ? -4.234 -6.107 -7.697 1.00 92.62 156 ALA A CA 1
ATOM 1161 C C . ALA A 1 156 ? -5.004 -5.168 -8.640 1.00 92.62 156 ALA A C 1
ATOM 1163 O O . ALA A 1 156 ? -5.006 -5.375 -9.852 1.00 92.62 156 ALA A O 1
ATOM 1164 N N . ALA A 1 157 ? -5.650 -4.130 -8.103 1.00 92.38 157 ALA A N 1
ATOM 1165 C CA . ALA A 1 157 ? -6.357 -3.129 -8.893 1.00 92.38 157 ALA A CA 1
ATOM 1166 C C . ALA A 1 157 ? -5.409 -2.106 -9.539 1.00 92.38 157 ALA A C 1
ATOM 1168 O O . ALA A 1 157 ? -5.746 -1.539 -10.580 1.00 92.38 157 ALA A O 1
ATOM 1169 N N . PHE A 1 158 ? -4.235 -1.872 -8.947 1.00 90.44 158 PHE A N 1
ATOM 1170 C CA . PHE A 1 158 ? -3.316 -0.811 -9.355 1.00 90.44 158 PHE A CA 1
ATOM 1171 C C . PHE A 1 158 ? -2.957 -0.829 -10.854 1.00 90.44 158 PHE A C 1
ATOM 1173 O O . PHE A 1 158 ? -3.147 0.214 -11.479 1.00 90.44 158 PHE A O 1
ATOM 1180 N N . PRO A 1 159 ? -2.564 -1.961 -11.483 1.00 88.69 159 PRO A N 1
ATOM 1181 C CA . PRO A 1 159 ? -2.242 -1.991 -12.914 1.00 88.69 159 PRO A CA 1
ATOM 1182 C C . PRO A 1 159 ? -3.385 -1.530 -13.817 1.00 88.69 159 PRO A C 1
ATOM 1184 O O . PRO A 1 159 ? -3.184 -0.736 -14.735 1.00 88.69 159 PRO A O 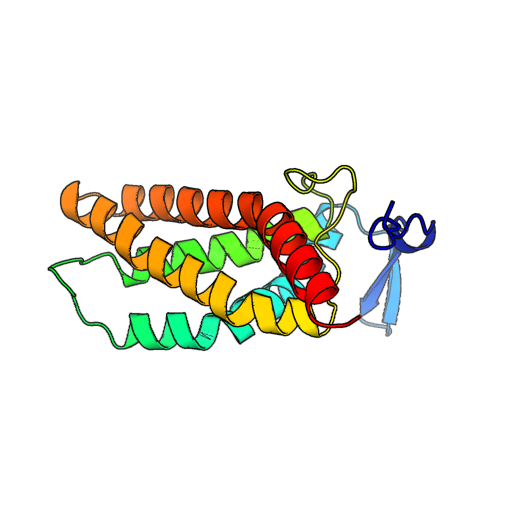1
ATOM 1187 N N . ARG A 1 160 ? -4.615 -1.951 -13.511 1.00 88.19 160 ARG A N 1
ATOM 1188 C CA . ARG A 1 160 ? -5.792 -1.532 -14.279 1.00 88.19 160 ARG A CA 1
ATOM 1189 C C . ARG A 1 160 ? -6.083 -0.053 -14.094 1.00 88.19 160 ARG A C 1
ATOM 1191 O O . ARG A 1 160 ? -6.359 0.641 -15.064 1.00 88.19 160 ARG A O 1
ATOM 1198 N N . VAL A 1 161 ? -5.981 0.450 -12.868 1.00 89.50 161 VAL A N 1
ATOM 1199 C CA . VAL A 1 161 ? -6.185 1.877 -12.591 1.00 89.50 161 VAL A CA 1
ATOM 1200 C C . VAL A 1 161 ? -5.135 2.732 -13.310 1.00 89.50 161 VAL A C 1
ATOM 1202 O O . VAL A 1 161 ? -5.475 3.791 -13.836 1.00 89.50 161 VAL A O 1
ATOM 1205 N N . THR A 1 162 ? -3.886 2.266 -13.397 1.00 87.69 162 THR A N 1
ATOM 1206 C CA . THR A 1 162 ? -2.837 2.976 -14.137 1.00 87.69 162 THR A CA 1
ATOM 1207 C C . THR A 1 162 ? -3.082 2.994 -15.642 1.00 87.69 162 THR A C 1
ATOM 1209 O O . THR A 1 162 ? -2.907 4.047 -16.244 1.00 87.69 162 THR A O 1
ATOM 1212 N N . GLU A 1 163 ? -3.566 1.900 -16.242 1.00 86.19 163 GLU A N 1
ATOM 1213 C CA . GLU A 1 163 ? -3.938 1.869 -17.668 1.00 86.19 163 GLU A CA 1
ATOM 1214 C C . GLU A 1 163 ? -5.015 2.915 -17.994 1.00 86.19 163 GLU A C 1
ATOM 1216 O O . GLU A 1 163 ? -4.898 3.650 -18.976 1.00 86.19 163 GLU A O 1
ATOM 1221 N N . TYR A 1 164 ? -6.041 3.036 -17.142 1.00 87.88 164 TYR A N 1
ATOM 1222 C CA . TYR A 1 164 ? -7.073 4.063 -17.301 1.00 87.88 164 TYR A CA 1
ATOM 1223 C C . TYR A 1 164 ? -6.514 5.481 -17.153 1.00 87.88 164 TYR A C 1
ATOM 1225 O O . TYR A 1 164 ? -6.883 6.367 -17.921 1.00 87.88 164 TYR A O 1
ATOM 1233 N N . PHE A 1 165 ? -5.624 5.706 -16.184 1.00 88.12 165 PHE A N 1
ATOM 1234 C CA . PHE A 1 165 ? -5.014 7.016 -15.959 1.00 88.12 165 PHE A CA 1
ATOM 1235 C C . PHE A 1 165 ? -4.100 7.444 -17.114 1.00 88.12 165 PHE A C 1
ATOM 1237 O O . PHE A 1 165 ? -4.160 8.592 -17.547 1.00 88.12 165 PHE A O 1
ATOM 1244 N N . GLU A 1 166 ? -3.279 6.535 -17.641 1.00 87.12 166 GLU A N 1
ATOM 1245 C CA . GLU A 1 166 ? -2.421 6.810 -18.797 1.00 87.12 166 GLU A CA 1
ATOM 1246 C C . GLU A 1 166 ? -3.236 7.039 -20.074 1.00 87.12 166 GLU A C 1
ATOM 1248 O O . GLU A 1 166 ? -2.930 7.961 -20.830 1.00 87.12 166 GLU A O 1
ATOM 1253 N N . GLY A 1 167 ? -4.301 6.256 -20.288 1.00 86.81 167 GLY A N 1
ATOM 1254 C CA . GLY A 1 167 ? -5.244 6.476 -21.385 1.00 86.81 167 GLY A CA 1
ATOM 1255 C C . GLY A 1 167 ? -5.900 7.853 -21.307 1.00 86.81 167 GLY A C 1
ATOM 1256 O O . GLY A 1 167 ? -5.900 8.586 -22.291 1.00 86.81 167 GLY A O 1
ATOM 1257 N N . TRP A 1 168 ? -6.367 8.240 -20.11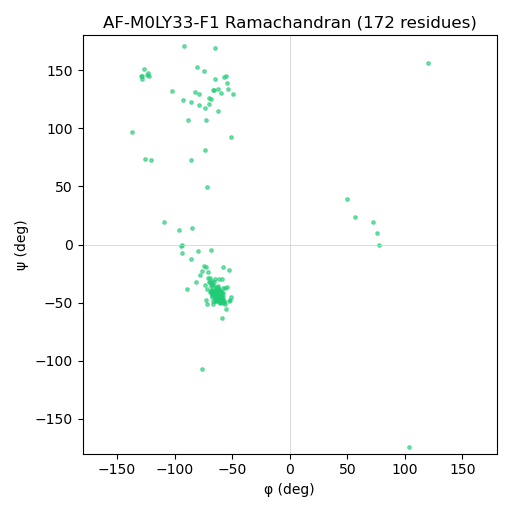7 1.00 87.75 168 TRP A N 1
ATOM 1258 C CA . TRP A 1 168 ? -6.899 9.577 -19.869 1.00 87.75 168 TRP A CA 1
ATOM 1259 C C . TRP A 1 168 ? -5.849 10.660 -20.142 1.00 87.75 168 TRP A C 1
ATOM 1261 O O . TRP A 1 168 ? -6.123 11.581 -20.896 1.00 87.75 168 TRP A O 1
ATOM 1271 N N . LEU A 1 169 ? -4.619 10.545 -19.629 1.00 87.25 169 LEU A N 1
ATOM 1272 C CA . LEU A 1 169 ? -3.561 11.532 -19.893 1.00 87.25 169 LEU A CA 1
ATOM 1273 C C . LEU A 1 169 ? -3.255 11.710 -21.388 1.00 87.25 169 LEU A C 1
ATOM 1275 O O . LEU A 1 169 ? -2.984 12.830 -21.820 1.00 87.25 169 LEU A O 1
ATOM 1279 N N . ALA A 1 170 ? -3.298 10.630 -22.171 1.00 87.62 170 ALA A N 1
ATOM 1280 C CA . ALA A 1 170 ? -3.065 10.683 -23.611 1.00 87.62 170 ALA A CA 1
ATOM 1281 C C . ALA A 1 170 ? -4.144 11.487 -24.360 1.00 87.62 170 ALA A C 1
ATOM 1283 O O . ALA A 1 170 ? -3.837 12.112 -25.369 1.00 87.62 170 ALA A O 1
ATOM 1284 N N . GLU A 1 171 ? -5.383 11.528 -23.860 1.00 90.00 171 GLU A N 1
ATOM 1285 C CA . GLU A 1 171 ? -6.454 12.350 -24.444 1.00 90.00 171 GLU A CA 1
ATOM 1286 C C . GLU A 1 171 ? -6.214 13.857 -24.252 1.00 90.00 171 GLU A C 1
ATOM 1288 O O . GLU A 1 171 ? -6.648 14.662 -25.074 1.00 90.00 171 GLU A O 1
ATOM 1293 N N . TRP A 1 172 ? -5.515 14.249 -23.182 1.00 80.88 172 TRP A N 1
ATOM 1294 C CA . TRP A 1 172 ? -5.276 15.655 -22.828 1.00 80.88 172 TRP A CA 1
ATOM 1295 C C . TRP A 1 172 ? -3.962 16.228 -23.374 1.00 80.88 172 TRP A C 1
ATOM 1297 O O . TRP A 1 172 ? -3.737 17.433 -23.255 1.00 80.88 172 TRP A O 1
ATOM 1307 N N . ASN A 1 173 ? -3.099 15.398 -23.967 1.00 74.25 173 ASN A N 1
ATOM 1308 C CA . ASN A 1 173 ? -1.810 15.809 -24.529 1.00 74.25 173 ASN A CA 1
ATOM 1309 C C . ASN A 1 173 ? -1.685 15.360 -26.005 1.00 74.25 173 ASN A C 1
ATOM 1311 O O . ASN A 1 173 ? -0.995 14.369 -26.263 1.00 74.25 173 ASN A O 1
ATOM 1315 N N . PRO A 1 174 ? -2.403 16.026 -26.937 1.00 57.09 174 PRO A N 1
ATOM 1316 C CA . PRO A 1 174 ? -2.472 15.652 -28.354 1.00 57.09 174 PRO A CA 1
ATOM 1317 C C . PRO A 1 174 ? -1.151 15.817 -29.118 1.00 57.09 174 PRO A C 1
ATOM 1319 O O . PRO A 1 174 ? -0.358 16.725 -28.776 1.00 57.09 174 PRO A O 1
#

Solvent-accessible surface area (backbone atoms only — not comparable to full-atom values): 9198 Å² total; per-residue (Å²): 135,81,77,72,80,81,73,75,86,43,75,74,76,69,48,50,61,41,83,42,82,48,101,89,46,78,40,79,42,78,42,56,57,67,56,37,25,63,59,30,34,58,56,20,39,53,64,45,45,68,37,20,43,67,33,54,53,52,56,65,72,45,79,52,68,97,70,24,76,34,30,64,59,4,24,51,38,9,47,52,40,39,20,51,48,49,7,31,20,50,33,53,75,38,76,30,53,98,52,101,53,78,35,56,84,77,87,45,75,69,54,54,60,52,42,27,63,52,44,16,48,48,31,45,50,10,10,52,56,10,3,42,50,8,47,76,66,76,33,69,69,48,6,40,54,41,0,41,50,42,26,50,50,46,61,44,43,43,56,60,54,48,54,53,51,52,55,52,52,53,72,77,60,124

Radius of gyration: 18.22 Å; Cα contacts (8 Å, |Δi|>4): 222; chains: 1; bounding box: 52×33×51 Å

Foldseek 3Di:
DDDDDPPPPDVVLVQQWDWDQDPVGIDTDRDDLVRQLVVLLVVLLCLLCVLQVVLLVVQVPDDQVVNLPLLNVQLVLLSSLLSSVQSCQQSQVDPQAPDPDGHDDDDDVVVSVVSNCLSSVLSNCRSVVLSVVCRVVVHSVSSSVSSNVSSVVSSNCSVVVVVVVVVVVVVVPD

Secondary structure (DSSP, 8-state):
-PPPP-----TTTT--EEEEEETTEEEEEEPPHHHHHHHHHHHHHHHHHHHHHHHHHHHHH--SGGG-SSHHHHHHHHHHHHHHHHHHHHTTSSPPTTSSSSSPPP--HHHHHHHHHHHHHHHHHHHHHHHHHHHHHT-HHHHHHHHHHHHHHHHHHHHHHHHHHHHHHHHH--

InterPro domains:
  IPR058528 Domain of unknown function DUF8215 [PF26650] (33-163)

Sequence (174 aa):
MSSPPKAVDDPETRSDRRWTWGLHGPQMTEKNAYGRFLDDVVAAFAEVSIPGLPALWFLMYQGQPFGITDLKLAALATWTAMVLGVAAFRSGLFPTPGVGYDGWLAATPSLLLFRVPYYSLTIVVGGFLAGAVGTVLDQPALAVVAALLVAGGGLAAFPRVTEYFEGWLAEWNP

Mean predicted ali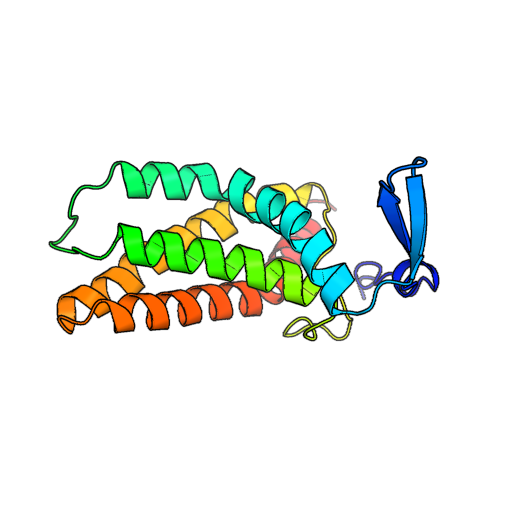gned error: 8.29 Å

Organism: NCBI:txid1132509